Protein AF-A0A966RBQ9-F1 (afdb_monomer_lite)

pLDDT: mean 70.59, std 23.48, range [28.91, 95.25]

Secondary structure (DSSP, 8-state):
-------------GGGGTTS-------GGGPPPPSTTHHHHHHHHHHHHHHHHHH-S-TT---SSB-HHHHHHHHHHH-TTPPPHHHHHHHHGGGEEEETT-----SSS---EEEE-----------------------------------------------

Foldseek 3Di:
DDDDDDDDDADEDPVVCVPDPDDDDDDLVDDDDDPDCVPVSVVVVLVVVLVVVQQAQCPRPRDAKDFLVVSQVVNCVSPVPGDDPVVSCVRYVVQWDFDPDDPDPDDDDPTTIIGGPPPVDPPDDDDDDDDDDDDDDDDDDDDDDDDDDDDDDDDDDDDDDDD

Structure (mmCIF, N/CA/C/O backbone):
data_AF-A0A966RBQ9-F1
#
_entry.id   AF-A0A966RBQ9-F1
#
loop_
_atom_site.group_PDB
_atom_site.id
_atom_site.type_symbol
_atom_site.label_atom_id
_atom_site.label_alt_id
_atom_site.label_comp_id
_atom_site.label_asym_id
_atom_site.label_entity_id
_atom_site.label_seq_id
_atom_site.pdbx_PDB_ins_code
_atom_site.Cartn_x
_atom_site.Cartn_y
_atom_site.Cartn_z
_atom_site.occupancy
_atom_site.B_iso_or_equiv
_atom_site.auth_seq_id
_atom_site.auth_comp_id
_atom_site.auth_asym_id
_atom_site.auth_atom_id
_atom_site.pdbx_PDB_model_num
ATOM 1 N N . GLY A 1 1 ? 17.329 -19.920 -22.955 1.00 85.31 1 GLY A N 1
ATOM 2 C CA . GLY A 1 1 ? 17.559 -20.818 -21.804 1.00 85.31 1 GLY A CA 1
ATOM 3 C C . GLY A 1 1 ? 16.381 -20.726 -20.856 1.00 85.31 1 GLY A C 1
ATOM 4 O O . GLY A 1 1 ? 15.561 -19.837 -21.042 1.00 85.31 1 GLY A O 1
ATOM 5 N N . TRP A 1 2 ? 16.278 -21.624 -19.879 1.00 88.62 2 TRP A N 1
ATOM 6 C CA . TRP A 1 2 ? 15.248 -21.553 -18.836 1.00 88.62 2 TRP A CA 1
ATOM 7 C C . TRP A 1 2 ? 15.751 -20.672 -17.693 1.00 88.62 2 TRP A C 1
ATOM 9 O O . TRP A 1 2 ? 16.858 -20.891 -17.204 1.00 88.62 2 TRP A O 1
ATOM 19 N N . VAL A 1 3 ? 14.960 -19.675 -17.298 1.00 91.94 3 VAL A N 1
ATOM 20 C CA . VAL A 1 3 ? 15.278 -18.763 -16.192 1.00 91.94 3 VAL A CA 1
ATOM 21 C C . VAL A 1 3 ? 14.161 -18.856 -15.164 1.00 91.94 3 VAL A C 1
ATOM 23 O O . VAL A 1 3 ? 12.986 -18.845 -15.522 1.00 91.94 3 VAL A O 1
ATOM 26 N N . LEU A 1 4 ? 14.540 -18.958 -13.893 1.00 91.31 4 LEU A N 1
ATOM 27 C CA . LEU A 1 4 ? 13.630 -18.867 -12.760 1.00 91.31 4 LEU A CA 1
ATOM 28 C C . LEU A 1 4 ? 13.931 -17.569 -12.011 1.00 91.31 4 LEU A C 1
ATOM 30 O O . LEU A 1 4 ? 15.072 -17.341 -11.612 1.00 91.31 4 LEU A O 1
ATOM 34 N N . SER A 1 5 ? 12.902 -16.756 -11.797 1.00 89.94 5 SER A N 1
ATOM 35 C CA . SER A 1 5 ? 13.003 -15.486 -11.077 1.00 89.94 5 SER A CA 1
ATOM 36 C C . SER A 1 5 ? 12.212 -15.554 -9.773 1.00 89.94 5 SER A C 1
ATOM 38 O O . SER A 1 5 ? 11.084 -16.045 -9.755 1.00 89.94 5 SER A O 1
ATOM 40 N N . VAL A 1 6 ? 12.791 -15.032 -8.689 1.00 93.00 6 VAL A N 1
ATOM 41 C CA . VAL A 1 6 ? 12.129 -14.891 -7.383 1.00 93.00 6 VAL A CA 1
ATOM 42 C C . VAL A 1 6 ? 11.919 -13.407 -7.114 1.00 93.00 6 VAL A C 1
ATOM 44 O O . VAL A 1 6 ? 12.879 -12.642 -7.063 1.00 93.00 6 VAL A O 1
ATOM 47 N N . ALA A 1 7 ? 10.661 -12.999 -6.967 1.00 93.06 7 ALA A N 1
ATOM 48 C CA . ALA A 1 7 ? 10.300 -11.611 -6.710 1.00 93.06 7 ALA A CA 1
ATOM 49 C C . ALA A 1 7 ? 10.146 -11.356 -5.207 1.00 93.06 7 ALA A C 1
ATOM 51 O O . ALA A 1 7 ? 9.474 -12.112 -4.503 1.00 93.06 7 ALA A O 1
ATOM 52 N N . HIS A 1 8 ? 10.720 -10.250 -4.740 1.00 93.81 8 HIS A N 1
ATOM 53 C CA . HIS A 1 8 ? 10.516 -9.714 -3.398 1.00 93.81 8 HIS A CA 1
ATOM 54 C C . HIS A 1 8 ? 9.937 -8.305 -3.508 1.00 93.81 8 HIS A C 1
ATOM 56 O O . HIS A 1 8 ? 10.253 -7.575 -4.446 1.00 93.81 8 HIS A O 1
ATOM 62 N N . PHE A 1 9 ? 9.107 -7.919 -2.544 1.00 94.56 9 PHE A N 1
ATOM 63 C CA . PHE A 1 9 ? 8.590 -6.560 -2.430 1.00 94.56 9 PHE A CA 1
ATOM 64 C C . PHE A 1 9 ? 8.777 -6.058 -1.001 1.00 94.56 9 PHE A C 1
ATOM 66 O O . PHE A 1 9 ? 8.858 -6.854 -0.063 1.00 94.56 9 PHE A O 1
ATOM 73 N N . ALA A 1 10 ? 8.852 -4.739 -0.855 1.00 91.94 10 ALA A N 1
ATOM 74 C CA . ALA A 1 10 ? 8.919 -4.068 0.430 1.00 91.94 10 ALA A CA 1
ATOM 75 C C . ALA A 1 10 ? 8.054 -2.812 0.388 1.00 91.94 10 ALA A C 1
ATOM 77 O O . ALA A 1 10 ? 8.032 -2.108 -0.623 1.00 91.94 10 ALA A O 1
ATOM 78 N N . LEU A 1 11 ? 7.361 -2.540 1.489 1.00 91.81 11 LEU A N 1
ATOM 79 C CA . LEU A 1 11 ? 6.719 -1.256 1.716 1.00 91.81 11 LEU A CA 1
ATOM 80 C C . LEU A 1 11 ? 7.685 -0.384 2.518 1.00 91.81 11 LEU A C 1
ATOM 82 O O . LEU A 1 11 ? 8.252 -0.845 3.509 1.00 91.81 11 LEU A O 1
ATOM 86 N N . VAL A 1 12 ? 7.909 0.848 2.070 1.00 89.81 12 VAL A N 1
ATOM 87 C CA . VAL A 1 12 ? 8.855 1.780 2.694 1.00 89.81 12 VAL A CA 1
ATOM 88 C C . VAL A 1 12 ? 8.234 3.163 2.807 1.00 89.81 12 VAL A C 1
ATOM 90 O O . VAL A 1 12 ? 7.375 3.533 2.007 1.00 89.81 12 VAL A O 1
ATOM 93 N N . ASN A 1 13 ? 8.680 3.927 3.802 1.00 86.88 13 ASN A N 1
ATOM 94 C CA . ASN A 1 13 ? 8.375 5.349 3.885 1.00 86.88 13 ASN A CA 1
ATOM 95 C C . ASN A 1 13 ? 9.167 6.108 2.806 1.00 86.88 13 ASN A C 1
ATOM 97 O O . ASN A 1 13 ? 10.317 5.761 2.532 1.00 86.88 13 ASN A O 1
ATOM 101 N N . GLU A 1 14 ? 8.573 7.144 2.217 1.00 84.38 14 GLU A N 1
ATOM 102 C CA . GLU A 1 14 ? 9.231 7.964 1.193 1.00 84.38 14 GLU A CA 1
ATOM 103 C C . GLU A 1 14 ? 10.556 8.566 1.677 1.00 84.38 14 GLU A C 1
ATOM 105 O O . GLU A 1 14 ? 11.533 8.542 0.936 1.00 84.38 14 GLU A O 1
ATOM 110 N N . HIS A 1 15 ? 10.650 8.966 2.949 1.00 85.00 15 HIS A N 1
ATOM 111 C CA . HIS A 1 15 ? 11.878 9.507 3.538 1.00 85.00 15 HIS A CA 1
ATOM 112 C C . HIS A 1 15 ? 13.033 8.498 3.566 1.00 85.00 15 HIS A C 1
ATOM 114 O O . HIS A 1 15 ? 14.202 8.875 3.554 1.00 85.00 15 HIS A O 1
ATOM 120 N N . ALA A 1 16 ? 12.738 7.193 3.571 1.00 83.75 16 ALA A N 1
ATOM 121 C CA . ALA A 1 16 ? 13.781 6.173 3.475 1.00 83.75 16 ALA A CA 1
ATOM 122 C C . ALA A 1 16 ? 14.432 6.135 2.078 1.00 83.75 16 ALA A C 1
ATOM 124 O O . ALA A 1 16 ? 15.521 5.579 1.924 1.00 83.75 16 ALA A O 1
ATOM 125 N N . LEU A 1 17 ? 13.784 6.717 1.062 1.00 86.75 17 LEU A N 1
ATOM 126 C CA . LEU A 1 17 ? 14.317 6.809 -0.295 1.00 86.75 17 LEU A CA 1
ATOM 127 C C . LEU A 1 17 ? 15.310 7.965 -0.461 1.00 86.75 17 LEU A C 1
ATOM 129 O O . LEU A 1 17 ? 16.147 7.882 -1.356 1.00 86.75 17 LEU A O 1
ATOM 133 N N . ASP A 1 18 ? 15.289 8.975 0.416 1.00 87.25 18 ASP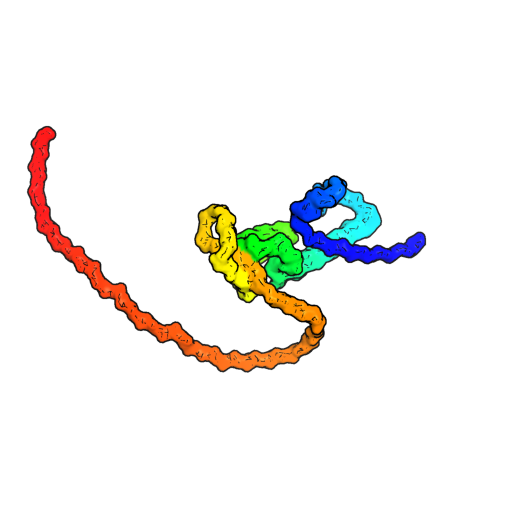 A N 1
ATOM 134 C CA . ASP A 1 18 ? 16.177 10.148 0.343 1.00 87.25 18 ASP A CA 1
ATOM 135 C C . ASP A 1 18 ? 17.666 9.770 0.443 1.00 87.25 18 ASP A C 1
ATOM 137 O O . ASP A 1 18 ? 18.537 10.439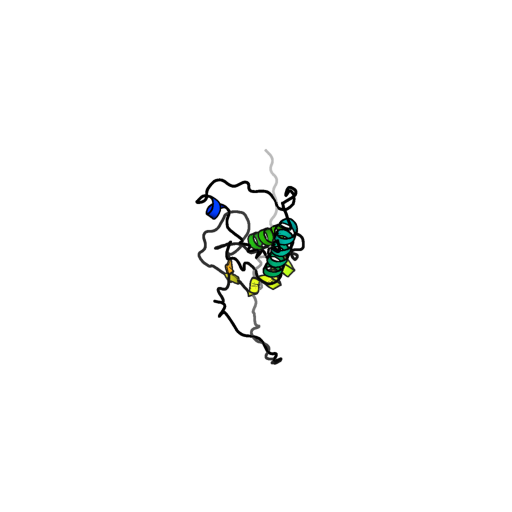 -0.111 1.00 87.25 18 ASP A O 1
ATOM 141 N N . ALA A 1 19 ? 17.970 8.665 1.130 1.00 86.50 19 ALA A N 1
ATOM 142 C CA . ALA A 1 19 ? 19.327 8.140 1.285 1.00 86.50 19 ALA A CA 1
ATOM 143 C C . ALA A 1 19 ? 19.825 7.334 0.068 1.00 86.50 19 ALA A C 1
ATOM 145 O O . ALA A 1 19 ? 20.969 6.871 0.055 1.00 86.50 19 ALA A O 1
ATOM 146 N N . LEU A 1 20 ? 18.974 7.105 -0.934 1.00 84.69 20 LEU A N 1
ATOM 147 C CA . LEU A 1 20 ? 19.270 6.269 -2.092 1.00 84.69 20 LEU A CA 1
ATOM 148 C C . LEU A 1 20 ? 19.522 7.129 -3.340 1.00 84.69 20 LEU A C 1
ATOM 150 O O . LEU A 1 20 ? 19.055 8.262 -3.425 1.00 84.69 20 LEU A O 1
ATOM 154 N N . PRO A 1 21 ? 20.239 6.598 -4.351 1.00 87.94 21 PRO A N 1
ATOM 155 C CA . PRO A 1 21 ? 20.390 7.290 -5.626 1.00 87.94 21 PRO A CA 1
ATOM 156 C C . PRO A 1 21 ? 19.024 7.624 -6.243 1.00 87.94 21 PRO A C 1
ATOM 158 O O . PRO A 1 21 ? 18.086 6.847 -6.028 1.00 87.94 21 PRO A O 1
ATOM 161 N N . PRO A 1 22 ? 18.918 8.704 -7.044 1.00 86.12 22 PRO A N 1
ATOM 162 C CA . PRO A 1 22 ? 17.674 9.107 -7.693 1.00 86.12 22 PRO A CA 1
ATOM 163 C C . PRO A 1 22 ? 16.997 7.954 -8.438 1.00 86.12 22 PRO A C 1
ATOM 165 O O . PRO A 1 22 ? 17.660 7.166 -9.118 1.00 86.12 22 PRO A O 1
ATOM 168 N N . ARG A 1 23 ? 15.669 7.862 -8.317 1.00 84.06 23 ARG A N 1
ATOM 169 C CA . ARG A 1 23 ? 14.852 6.794 -8.909 1.00 84.06 23 ARG A CA 1
ATOM 170 C C . ARG A 1 23 ? 13.642 7.383 -9.612 1.00 84.06 23 ARG A C 1
ATOM 172 O O . ARG A 1 23 ? 13.099 8.390 -9.172 1.00 84.06 23 ARG A O 1
ATOM 179 N N . ASP A 1 24 ? 13.208 6.713 -10.670 1.00 87.12 24 ASP A N 1
ATOM 180 C CA . ASP A 1 24 ? 11.920 6.987 -11.296 1.00 87.12 24 ASP A CA 1
ATOM 181 C C . ASP A 1 24 ? 10.821 6.314 -10.458 1.00 87.12 24 ASP A C 1
ATOM 183 O O . ASP A 1 24 ? 10.704 5.086 -10.444 1.00 87.12 24 ASP A O 1
ATOM 187 N N . ILE A 1 25 ? 10.081 7.113 -9.687 1.00 89.06 25 ILE A N 1
ATOM 188 C CA . ILE A 1 25 ? 8.939 6.654 -8.890 1.00 89.06 25 ILE A CA 1
ATOM 189 C C . ILE A 1 25 ? 7.683 6.914 -9.709 1.00 89.06 25 ILE A C 1
ATOM 191 O O . ILE A 1 25 ? 7.372 8.060 -10.031 1.00 89.06 25 ILE A O 1
ATOM 195 N N . ARG A 1 26 ? 6.945 5.846 -10.012 1.00 91.31 26 ARG A N 1
ATOM 196 C CA . ARG A 1 26 ? 5.700 5.926 -10.776 1.00 91.31 26 ARG A CA 1
ATOM 197 C C . ARG A 1 26 ? 4.528 5.350 -9.995 1.00 91.31 26 ARG A C 1
ATOM 199 O O . ARG A 1 26 ? 4.718 4.365 -9.276 1.00 91.31 26 ARG A O 1
ATOM 206 N N . PRO A 1 27 ? 3.326 5.931 -10.141 1.00 91.00 27 PRO A N 1
ATOM 207 C CA . PRO A 1 27 ? 2.119 5.311 -9.627 1.00 91.00 27 PRO A CA 1
ATOM 208 C C . PRO A 1 27 ? 1.904 3.965 -10.324 1.00 91.00 27 PRO A C 1
ATOM 210 O O . PRO A 1 27 ? 2.204 3.793 -11.507 1.00 91.00 27 PRO A O 1
ATOM 213 N N . VAL A 1 28 ? 1.400 2.997 -9.566 1.00 90.69 28 VAL A N 1
ATOM 214 C CA . VAL A 1 28 ? 1.244 1.614 -10.032 1.00 90.69 28 VAL A CA 1
ATOM 215 C C . VAL A 1 28 ? 0.185 1.515 -11.136 1.00 90.69 28 VAL A C 1
ATOM 217 O O . VAL A 1 28 ? 0.247 0.633 -11.989 1.00 90.69 28 VAL A O 1
ATOM 220 N N . GLU A 1 29 ? -0.757 2.452 -11.145 1.00 89.19 29 GLU A N 1
ATOM 221 C CA . GLU A 1 29 ? -1.842 2.572 -12.113 1.00 89.19 29 GLU A CA 1
ATOM 222 C C . GLU A 1 29 ? -1.371 3.082 -13.487 1.00 89.19 29 GLU A C 1
ATOM 224 O O . GLU A 1 29 ? -2.098 2.920 -14.464 1.00 89.19 29 GLU A O 1
ATOM 229 N N . ASP A 1 30 ? -0.169 3.669 -13.571 1.00 92.19 30 ASP A N 1
ATOM 230 C CA . ASP A 1 30 ? 0.406 4.263 -14.792 1.00 92.19 30 ASP A CA 1
ATOM 231 C C . ASP A 1 30 ? 1.812 3.710 -15.087 1.00 92.19 30 ASP A C 1
ATOM 233 O O . ASP A 1 30 ? 2.768 4.423 -15.415 1.00 92.19 30 ASP A O 1
ATOM 237 N N . LEU A 1 31 ? 1.977 2.398 -14.910 1.00 91.50 31 LEU A N 1
ATOM 238 C CA . LEU A 1 31 ? 3.226 1.733 -15.257 1.00 91.50 31 LEU A CA 1
ATOM 239 C C . LEU A 1 31 ? 3.328 1.533 -16.777 1.00 91.50 31 LEU A C 1
ATOM 241 O O . LEU A 1 31 ? 2.379 1.059 -17.409 1.00 91.50 31 LEU A O 1
ATOM 245 N N . PRO A 1 32 ? 4.495 1.822 -17.384 1.00 91.12 32 PRO A N 1
ATOM 246 C CA . PRO A 1 32 ? 4.735 1.459 -18.772 1.00 91.12 32 PRO A CA 1
ATOM 247 C C . PRO A 1 32 ? 4.747 -0.066 -18.926 1.00 91.12 32 PRO A C 1
ATOM 249 O O . PRO A 1 32 ? 4.847 -0.817 -17.953 1.00 91.12 32 PRO A O 1
ATOM 252 N N . ARG A 1 33 ? 4.716 -0.544 -20.174 1.00 91.12 33 ARG A N 1
ATOM 253 C CA . ARG A 1 33 ? 4.935 -1.966 -20.450 1.00 91.12 33 ARG A CA 1
ATOM 254 C C . ARG A 1 33 ? 6.315 -2.371 -19.930 1.00 91.12 33 ARG A C 1
ATOM 256 O O . ARG A 1 33 ? 7.326 -1.873 -20.418 1.00 91.12 33 ARG A O 1
ATOM 263 N N . LEU A 1 34 ? 6.327 -3.266 -18.948 1.00 91.06 34 LEU A N 1
ATOM 264 C CA . LEU A 1 34 ? 7.550 -3.791 -18.360 1.00 91.06 34 LEU A CA 1
ATOM 265 C C . LEU A 1 34 ? 8.035 -5.006 -19.147 1.00 91.06 34 LEU A C 1
ATOM 267 O O . LEU A 1 34 ? 7.244 -5.731 -19.755 1.00 91.06 34 LEU A O 1
ATOM 271 N N . ASP A 1 35 ? 9.344 -5.223 -19.119 1.00 91.06 35 ASP A N 1
ATOM 272 C CA . ASP A 1 35 ? 9.950 -6.388 -19.746 1.00 91.06 35 ASP A CA 1
ATOM 273 C C . ASP A 1 35 ? 9.578 -7.683 -19.016 1.00 91.06 35 ASP A C 1
ATOM 275 O O . ASP A 1 35 ? 9.364 -7.705 -17.799 1.00 91.06 35 ASP A O 1
ATOM 279 N N . TYR A 1 36 ? 9.568 -8.781 -19.774 1.00 91.12 36 TYR A N 1
ATOM 280 C CA . TYR A 1 36 ? 9.279 -10.124 -19.269 1.00 91.12 36 TYR A CA 1
ATOM 281 C C . TYR A 1 36 ? 7.951 -10.178 -18.491 1.00 91.12 36 TYR A C 1
ATOM 283 O O . TYR A 1 36 ? 6.960 -9.566 -18.884 1.00 91.12 36 TYR A O 1
ATOM 291 N N . ASP A 1 37 ? 7.942 -10.913 -17.380 1.00 90.81 37 ASP A N 1
ATOM 292 C CA . ASP A 1 37 ? 6.776 -11.117 -16.525 1.00 90.81 37 ASP A CA 1
ATOM 293 C C . ASP A 1 37 ? 6.753 -10.153 -15.326 1.00 90.81 37 ASP A C 1
ATOM 295 O O . ASP A 1 37 ? 6.128 -10.441 -14.303 1.00 90.81 37 ASP A O 1
ATOM 299 N N . HIS A 1 38 ? 7.429 -9.000 -15.412 1.00 93.81 38 HIS A N 1
ATOM 300 C CA . HIS A 1 38 ? 7.480 -8.044 -14.300 1.00 93.81 38 HIS A CA 1
ATOM 301 C C . HIS A 1 38 ? 6.091 -7.513 -13.919 1.00 93.81 38 HIS A C 1
ATOM 303 O O . HIS A 1 38 ? 5.799 -7.396 -12.730 1.00 93.81 38 HIS A O 1
ATOM 309 N N . SER A 1 39 ? 5.195 -7.279 -14.884 1.00 93.50 39 SER A N 1
ATOM 310 C CA . SER A 1 39 ? 3.808 -6.886 -14.588 1.00 93.50 39 SER A CA 1
ATOM 311 C C . SER A 1 39 ? 3.098 -7.930 -13.716 1.00 93.50 39 SER A C 1
ATOM 313 O O . SER A 1 39 ? 2.493 -7.588 -12.703 1.00 93.50 39 SER A O 1
ATOM 315 N N . ALA A 1 40 ? 3.273 -9.220 -14.022 1.00 93.06 40 ALA A N 1
ATOM 316 C CA . ALA A 1 40 ? 2.687 -10.312 -13.246 1.00 93.06 40 ALA A CA 1
ATOM 317 C C . ALA A 1 40 ? 3.326 -10.476 -11.852 1.00 93.06 40 ALA A C 1
ATOM 319 O O . ALA A 1 40 ? 2.695 -11.018 -10.937 1.00 93.06 40 ALA A O 1
ATOM 320 N N . MET A 1 41 ? 4.578 -10.041 -11.671 1.00 94.62 41 MET A N 1
ATOM 321 C CA . MET A 1 41 ? 5.221 -9.977 -10.354 1.00 94.62 41 MET A CA 1
ATOM 322 C C . MET A 1 41 ? 4.631 -8.844 -9.509 1.00 94.62 41 MET A C 1
ATOM 324 O O . MET A 1 41 ? 4.333 -9.061 -8.334 1.00 94.62 41 MET A O 1
ATOM 328 N N . ILE A 1 42 ? 4.405 -7.670 -10.107 1.00 94.62 42 ILE A N 1
ATOM 329 C CA . ILE A 1 42 ? 3.808 -6.512 -9.427 1.00 94.62 42 ILE A CA 1
ATOM 330 C C . ILE A 1 42 ? 2.370 -6.816 -9.006 1.00 94.62 42 ILE A C 1
ATOM 332 O O . ILE A 1 42 ? 2.023 -6.613 -7.846 1.00 94.62 42 ILE A O 1
ATOM 336 N N . GLU A 1 43 ? 1.551 -7.384 -9.893 1.00 93.69 43 GLU A N 1
ATOM 337 C CA . GLU A 1 43 ? 0.175 -7.779 -9.562 1.00 93.69 43 GLU A CA 1
ATOM 338 C C . GLU A 1 43 ? 0.123 -8.734 -8.362 1.00 93.69 43 GLU A C 1
ATOM 340 O O . GLU A 1 43 ? -0.671 -8.550 -7.436 1.00 93.69 43 GLU A O 1
ATOM 345 N N . ARG A 1 44 ? 1.018 -9.731 -8.323 1.00 95.25 44 ARG A N 1
ATOM 346 C CA . ARG A 1 44 ? 1.130 -10.653 -7.183 1.00 95.25 44 ARG A CA 1
ATOM 347 C C . ARG A 1 44 ? 1.571 -9.951 -5.902 1.00 95.25 44 ARG A C 1
ATOM 349 O O . ARG A 1 44 ? 1.040 -10.271 -4.839 1.00 95.25 44 ARG A O 1
ATOM 356 N N . ALA A 1 45 ? 2.513 -9.012 -5.990 1.00 94.94 45 ALA A N 1
ATOM 357 C CA . ALA A 1 45 ? 2.960 -8.227 -4.844 1.00 94.94 45 ALA A CA 1
ATOM 358 C C . ALA A 1 45 ? 1.818 -7.372 -4.271 1.00 94.94 45 ALA A C 1
ATOM 360 O O . ALA A 1 45 ? 1.588 -7.398 -3.064 1.00 94.94 45 ALA A O 1
ATOM 361 N N . LEU A 1 46 ? 1.039 -6.700 -5.124 1.00 94.00 46 LEU A N 1
ATOM 362 C CA . LEU A 1 46 ? -0.132 -5.920 -4.711 1.00 94.00 46 LEU A CA 1
ATOM 363 C C . LEU A 1 46 ? -1.206 -6.782 -4.052 1.00 94.00 46 LEU A C 1
ATOM 365 O O . LEU A 1 46 ? -1.752 -6.404 -3.019 1.00 94.00 46 LEU A O 1
ATOM 369 N N . LEU A 1 47 ? -1.504 -7.953 -4.618 1.00 94.12 47 LEU A N 1
ATOM 370 C CA . LEU A 1 47 ? -2.462 -8.888 -4.025 1.00 94.12 47 LEU A CA 1
ATOM 371 C C . LEU A 1 47 ? -2.001 -9.368 -2.644 1.00 94.12 47 LEU A C 1
ATOM 373 O O . LEU A 1 47 ? -2.804 -9.430 -1.711 1.00 94.12 47 LEU A O 1
ATOM 377 N N . ALA A 1 48 ? -0.712 -9.686 -2.499 1.00 93.38 48 ALA A N 1
ATOM 378 C CA . ALA A 1 48 ? -0.135 -10.076 -1.219 1.00 93.38 48 ALA A CA 1
ATOM 379 C C . ALA A 1 48 ? -0.192 -8.928 -0.201 1.00 93.38 48 ALA A C 1
ATOM 381 O O . ALA A 1 48 ? -0.586 -9.155 0.942 1.00 93.38 48 ALA A O 1
ATOM 382 N N . LEU A 1 49 ? 0.141 -7.707 -0.627 1.00 93.50 49 LEU A N 1
ATOM 383 C CA . LEU A 1 49 ? 0.078 -6.505 0.198 1.00 93.50 49 LEU A CA 1
ATOM 384 C C . LEU A 1 49 ? -1.351 -6.245 0.687 1.00 93.50 49 LEU A C 1
ATOM 386 O O . LEU A 1 49 ? -1.581 -6.166 1.890 1.00 93.50 49 LEU A O 1
ATOM 390 N N . ARG A 1 50 ? -2.330 -6.199 -0.224 1.00 93.06 50 ARG A N 1
ATOM 391 C CA . ARG A 1 50 ? -3.745 -5.995 0.126 1.00 93.06 50 ARG A CA 1
ATOM 392 C C . ARG A 1 50 ? -4.224 -7.043 1.120 1.00 93.06 50 ARG A C 1
ATOM 394 O O . ARG A 1 50 ? -4.796 -6.696 2.145 1.00 93.06 50 ARG A O 1
ATOM 401 N N . LYS A 1 51 ? -3.896 -8.317 0.888 1.00 92.06 51 LYS A N 1
ATOM 402 C CA . LYS A 1 51 ? -4.244 -9.407 1.807 1.00 92.06 51 LYS A CA 1
ATOM 403 C C . LYS A 1 51 ? -3.683 -9.203 3.218 1.00 92.06 51 LYS A C 1
ATOM 405 O O . LYS A 1 51 ? -4.366 -9.531 4.180 1.00 92.06 51 LYS A O 1
ATOM 410 N N . GLN A 1 52 ? -2.463 -8.684 3.353 1.00 91.12 52 GLN A N 1
ATOM 411 C CA . GLN A 1 52 ? -1.869 -8.405 4.665 1.00 91.12 52 GLN A CA 1
ATOM 412 C C . GLN A 1 52 ? -2.612 -7.281 5.403 1.00 91.12 52 GLN A C 1
ATOM 414 O O . GLN A 1 52 ? -2.826 -7.382 6.610 1.00 91.12 52 GLN A O 1
ATOM 419 N N . TYR A 1 53 ? -3.034 -6.243 4.677 1.00 90.12 53 TYR A N 1
ATOM 420 C CA . TYR A 1 53 ? -3.725 -5.082 5.242 1.00 90.12 53 TYR A CA 1
ATOM 421 C C . TYR A 1 53 ? -5.224 -5.308 5.510 1.00 90.12 53 TYR A C 1
ATOM 423 O O . TYR A 1 53 ? -5.824 -4.535 6.246 1.00 90.12 53 TYR A O 1
ATOM 431 N N . LEU A 1 54 ? -5.839 -6.384 5.005 1.00 87.81 54 LEU A N 1
ATOM 432 C CA . LEU A 1 54 ? -7.246 -6.692 5.310 1.00 87.81 54 LEU A CA 1
ATOM 433 C C . LEU A 1 54 ? -7.496 -6.950 6.805 1.00 87.81 54 LEU A C 1
ATOM 435 O O . LEU A 1 54 ? -8.474 -6.449 7.360 1.00 87.81 54 LEU A O 1
ATOM 439 N N . ASP A 1 55 ? -6.610 -7.717 7.443 1.00 85.38 55 ASP A N 1
ATOM 440 C CA . ASP A 1 55 ? -6.811 -8.208 8.813 1.00 85.38 55 ASP A CA 1
ATOM 441 C C . ASP A 1 55 ? -5.899 -7.523 9.844 1.00 85.38 55 ASP A C 1
ATOM 443 O O . ASP A 1 55 ? -6.163 -7.587 11.046 1.00 85.38 55 ASP A O 1
ATOM 447 N N . THR A 1 56 ? -4.819 -6.878 9.387 1.00 87.00 56 THR A N 1
ATOM 448 C CA . THR A 1 56 ? -3.786 -6.283 10.249 1.00 87.00 56 THR A CA 1
ATOM 449 C C . THR A 1 56 ? -3.691 -4.775 10.009 1.00 87.00 56 THR A C 1
ATOM 451 O O . THR A 1 56 ? -3.621 -4.358 8.853 1.00 87.00 56 THR A O 1
ATOM 454 N N . PRO A 1 57 ? -3.628 -3.936 11.062 1.00 86.62 57 PRO A N 1
ATOM 455 C CA . PRO A 1 57 ? -3.616 -2.486 10.895 1.00 86.62 57 PRO A CA 1
ATOM 456 C C . PRO A 1 57 ? -2.362 -1.976 10.171 1.00 86.62 57 PRO A C 1
ATOM 458 O O . PRO A 1 57 ? -2.478 -1.147 9.279 1.00 86.62 57 PRO A O 1
ATOM 461 N N . ASP A 1 58 ? -1.171 -2.464 10.515 1.00 87.88 58 ASP A N 1
ATOM 462 C CA . ASP A 1 58 ? 0.083 -2.053 9.866 1.00 87.88 58 ASP A CA 1
ATOM 463 C C . ASP A 1 58 ? 1.197 -3.114 9.997 1.00 87.88 58 ASP A C 1
ATOM 465 O O . ASP A 1 58 ? 2.069 -3.015 10.864 1.00 87.88 58 ASP A O 1
ATOM 469 N N . PRO A 1 59 ? 1.182 -4.167 9.165 1.00 87.56 59 PRO A N 1
ATOM 470 C CA . PRO A 1 59 ? 2.167 -5.245 9.236 1.00 87.56 59 PRO A CA 1
ATOM 471 C C . PRO A 1 59 ? 3.610 -4.791 8.964 1.00 87.56 59 PRO A C 1
ATOM 473 O O . PRO A 1 59 ? 4.542 -5.448 9.424 1.00 87.56 59 PRO A O 1
ATOM 476 N N . TRP A 1 60 ? 3.802 -3.678 8.248 1.00 87.94 60 TRP A N 1
ATOM 477 C CA . TRP A 1 60 ? 5.123 -3.169 7.862 1.00 87.94 60 TRP A CA 1
ATOM 478 C C . TRP A 1 60 ? 5.658 -2.077 8.790 1.00 87.94 60 TRP A C 1
ATOM 480 O O . TRP A 1 60 ? 6.799 -1.658 8.612 1.00 87.9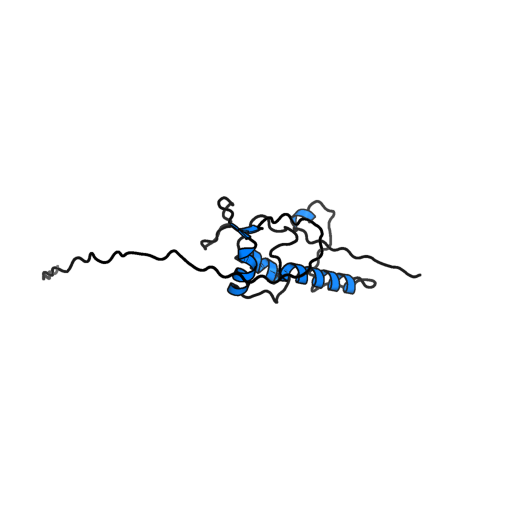4 60 TRP A O 1
ATOM 490 N N . ARG A 1 61 ? 4.878 -1.653 9.796 1.00 87.31 61 ARG A N 1
ATOM 491 C CA . ARG A 1 61 ? 5.258 -0.605 10.761 1.00 87.31 61 ARG A CA 1
ATOM 492 C C . ARG A 1 61 ? 5.732 0.683 10.076 1.00 87.31 61 ARG A C 1
ATOM 494 O O . ARG A 1 61 ? 6.729 1.275 10.476 1.00 87.31 61 ARG A O 1
ATOM 501 N N . ILE A 1 62 ? 5.024 1.093 9.026 1.00 87.81 62 ILE A N 1
ATOM 502 C CA . ILE A 1 62 ? 5.301 2.336 8.295 1.00 87.81 62 ILE A CA 1
ATOM 503 C C . ILE A 1 62 ? 4.890 3.553 9.124 1.00 87.81 62 ILE A C 1
ATOM 505 O O . ILE A 1 62 ? 5.498 4.616 8.999 1.00 87.81 62 ILE A O 1
ATOM 509 N N . LEU A 1 63 ? 3.859 3.402 9.961 1.00 85.75 63 LEU A N 1
ATOM 510 C CA . LEU A 1 63 ? 3.332 4.467 10.803 1.00 85.75 63 LEU A CA 1
ATOM 511 C C . LEU A 1 63 ? 3.709 4.211 12.270 1.00 85.75 63 LEU A C 1
ATOM 513 O O . LEU A 1 63 ? 3.281 3.225 12.870 1.00 85.75 63 LEU A O 1
ATOM 517 N N . GLU A 1 64 ? 4.483 5.116 12.873 1.00 79.38 64 GLU A N 1
ATOM 518 C CA . GLU A 1 64 ? 4.877 5.002 14.288 1.00 79.38 64 GLU A CA 1
ATOM 519 C C . GLU A 1 64 ? 3.766 5.468 15.243 1.00 79.38 64 GLU A C 1
ATOM 521 O O . GLU A 1 64 ? 3.370 4.752 16.169 1.00 79.38 64 GLU A O 1
ATOM 526 N N . HIS A 1 65 ? 3.233 6.666 14.997 1.00 81.31 65 HIS A N 1
ATOM 527 C CA . HIS A 1 65 ? 2.142 7.272 15.755 1.00 81.31 65 HIS A CA 1
ATOM 528 C C . HIS A 1 65 ? 1.096 7.791 14.784 1.00 81.31 65 HIS A C 1
ATOM 530 O O . HIS A 1 65 ? 1.414 8.573 13.891 1.00 81.31 65 HIS A O 1
ATOM 536 N N . PHE A 1 66 ? -0.145 7.347 14.953 1.00 82.69 66 PHE A N 1
ATOM 537 C CA . PHE A 1 66 ? -1.219 7.702 14.040 1.00 82.69 66 PHE A CA 1
ATOM 538 C C . PHE A 1 66 ? -2.566 7.715 14.749 1.00 82.69 66 PHE A C 1
ATOM 540 O O . PHE A 1 66 ? -2.806 7.043 15.753 1.00 82.69 66 PHE A O 1
ATOM 547 N N . THR A 1 67 ? -3.497 8.463 14.190 1.00 85.00 67 THR A N 1
ATOM 548 C CA . THR A 1 67 ? -4.906 8.393 14.555 1.00 85.00 67 THR A CA 1
ATOM 549 C C . THR A 1 67 ? -5.595 7.261 13.788 1.00 85.00 67 THR A C 1
ATOM 551 O O . THR A 1 67 ? -5.204 6.893 12.679 1.00 85.00 67 THR A O 1
ATOM 554 N N . LEU A 1 68 ? -6.695 6.728 14.331 1.00 86.38 68 LEU A N 1
ATOM 555 C CA . LEU A 1 68 ? -7.536 5.754 13.614 1.00 86.38 68 LEU A CA 1
ATOM 556 C C . LEU A 1 68 ? -8.024 6.269 12.245 1.00 86.38 68 LEU A C 1
ATOM 558 O O . LEU A 1 68 ? -8.279 5.474 11.343 1.00 86.38 68 LEU A O 1
ATOM 562 N N . GLY A 1 69 ? -8.179 7.590 12.097 1.00 86.12 69 GLY A N 1
ATOM 563 C CA . GLY A 1 69 ? -8.553 8.222 10.832 1.00 86.12 69 GLY A CA 1
ATOM 564 C C . GLY A 1 69 ? -7.430 8.171 9.799 1.00 86.12 69 GLY A C 1
ATOM 565 O O . GLY A 1 69 ? -7.680 7.774 8.664 1.00 86.12 69 GLY A O 1
ATOM 566 N N . GLU A 1 70 ? -6.204 8.509 10.202 1.00 87.25 70 GLU A N 1
ATOM 567 C CA . GLU A 1 70 ? -5.011 8.417 9.348 1.00 87.25 70 GLU A CA 1
ATOM 568 C C . GLU A 1 70 ? -4.737 6.972 8.928 1.00 87.25 70 GLU A C 1
ATOM 570 O O . GLU A 1 70 ? -4.482 6.718 7.753 1.00 87.25 70 GLU A O 1
ATOM 575 N N . LEU A 1 71 ? -4.892 6.013 9.848 1.00 90.44 71 LEU A N 1
ATOM 576 C CA . LEU A 1 71 ? -4.762 4.595 9.518 1.00 90.44 71 LEU A CA 1
ATOM 577 C C . LEU A 1 71 ? -5.774 4.170 8.446 1.00 90.44 71 LEU A C 1
ATOM 579 O O . LEU A 1 71 ? -5.420 3.476 7.498 1.00 90.44 71 LEU A O 1
ATOM 583 N N . ARG A 1 72 ? -7.035 4.605 8.562 1.00 90.38 72 ARG A N 1
ATOM 584 C CA . ARG A 1 72 ? -8.057 4.286 7.558 1.00 90.38 72 ARG A CA 1
ATOM 585 C C . ARG A 1 72 ? -7.730 4.918 6.207 1.00 90.38 72 ARG A C 1
ATOM 587 O O . ARG A 1 72 ? -7.838 4.246 5.191 1.00 90.38 72 ARG A O 1
ATOM 594 N N . ALA A 1 73 ? -7.309 6.183 6.197 1.00 89.81 73 ALA A N 1
ATOM 595 C CA . ALA A 1 73 ? -6.908 6.871 4.972 1.00 89.81 73 ALA A CA 1
ATOM 596 C C . ALA A 1 73 ? -5.706 6.186 4.298 1.00 89.81 73 ALA A C 1
ATOM 598 O O . ALA A 1 73 ? -5.623 6.145 3.073 1.00 89.81 73 ALA A O 1
ATOM 599 N N . PHE A 1 74 ? -4.792 5.615 5.085 1.00 91.25 74 PHE A N 1
ATOM 600 C CA . PHE A 1 74 ? -3.693 4.802 4.574 1.00 91.25 74 PHE A CA 1
ATOM 601 C C . PHE A 1 74 ? -4.188 3.492 3.943 1.00 91.25 74 PHE A C 1
ATOM 603 O O . PHE A 1 74 ? -3.796 3.171 2.823 1.00 91.25 74 PHE A O 1
ATOM 610 N N . HIS A 1 75 ? -5.105 2.778 4.606 1.00 91.50 75 HIS A N 1
ATOM 611 C CA . HIS A 1 75 ? -5.727 1.566 4.051 1.00 91.50 75 HIS A CA 1
ATOM 612 C C . HIS A 1 75 ? -6.482 1.850 2.751 1.00 91.50 75 HIS A C 1
ATOM 614 O O . HIS A 1 75 ? -6.296 1.124 1.780 1.00 91.50 75 HIS A O 1
ATOM 620 N N . GLU A 1 76 ? -7.243 2.947 2.689 1.00 92.25 76 GLU A N 1
ATOM 621 C CA . GLU A 1 76 ? -7.981 3.370 1.487 1.00 92.25 76 GLU A CA 1
ATOM 622 C C . GLU A 1 76 ? -7.060 3.596 0.274 1.00 92.25 76 GLU A C 1
ATOM 624 O O . GLU A 1 76 ? -7.474 3.362 -0.861 1.00 92.25 76 GLU A O 1
ATOM 629 N N . ARG A 1 77 ? -5.804 4.017 0.493 1.00 91.12 77 ARG A N 1
ATOM 630 C CA . ARG A 1 77 ? -4.806 4.165 -0.582 1.00 91.12 77 ARG A CA 1
ATOM 631 C C . ARG A 1 77 ? -4.247 2.828 -1.071 1.00 91.12 77 ARG A C 1
ATOM 633 O O . ARG A 1 77 ? -3.878 2.728 -2.235 1.00 91.12 77 ARG A O 1
ATOM 640 N N . ILE A 1 78 ? -4.161 1.819 -0.204 1.00 89.69 78 ILE A N 1
ATOM 641 C CA . ILE A 1 78 ? -3.680 0.472 -0.564 1.00 89.69 78 ILE A CA 1
ATOM 642 C C . ILE A 1 78 ? -4.791 -0.326 -1.259 1.00 89.69 78 ILE A C 1
ATOM 644 O O . ILE A 1 78 ? -4.557 -1.024 -2.256 1.00 89.69 78 ILE A O 1
ATOM 648 N N . ASP A 1 79 ? -6.004 -0.229 -0.719 1.00 88.50 79 ASP A N 1
ATOM 649 C CA . ASP A 1 79 ? -7.191 -0.884 -1.237 1.00 88.50 79 ASP A CA 1
ATOM 650 C C . ASP A 1 79 ? -8.403 0.065 -1.198 1.00 88.50 79 ASP A C 1
ATOM 652 O O . ASP A 1 79 ? -8.911 0.377 -0.112 1.00 88.50 79 ASP A O 1
ATOM 656 N N . PRO A 1 80 ? -8.938 0.481 -2.362 1.00 85.19 80 PRO A N 1
ATOM 657 C CA . PRO A 1 80 ? -10.168 1.269 -2.407 1.00 85.19 80 PRO A CA 1
ATOM 658 C C . PRO A 1 80 ? -11.384 0.509 -1.843 1.00 85.19 80 PRO A C 1
ATOM 660 O O . PRO A 1 80 ? -12.401 1.130 -1.542 1.00 85.19 80 PRO A O 1
ATOM 663 N N . GLY A 1 81 ? -11.295 -0.816 -1.665 1.00 85.19 81 GLY A N 1
ATOM 664 C CA . GLY A 1 81 ? -12.295 -1.657 -0.999 1.00 85.19 81 GLY A CA 1
ATOM 665 C C . GLY A 1 81 ? -12.264 -1.624 0.535 1.00 85.19 81 GLY A C 1
ATOM 666 O O . GLY A 1 81 ? -12.922 -2.448 1.172 1.00 85.19 81 GLY A O 1
ATOM 667 N N . THR A 1 82 ? -11.508 -0.704 1.142 1.00 87.00 82 THR A N 1
ATOM 668 C CA . THR A 1 82 ? -11.378 -0.587 2.601 1.00 87.00 82 THR A CA 1
ATOM 669 C C . THR A 1 82 ? -12.735 -0.429 3.301 1.00 87.00 82 THR A C 1
ATOM 671 O O . THR A 1 82 ? -13.649 0.253 2.835 1.00 87.00 82 THR A O 1
ATOM 674 N N . HIS A 1 83 ? -12.865 -1.062 4.470 1.00 85.44 83 HIS A N 1
ATOM 675 C CA . HIS A 1 83 ? -14.071 -1.038 5.294 1.00 85.44 83 HIS A CA 1
ATOM 676 C C . HIS A 1 83 ? -14.561 0.382 5.639 1.00 85.44 83 HIS A C 1
ATOM 678 O O . HIS A 1 83 ? -13.777 1.295 5.903 1.00 85.44 83 HIS A O 1
ATOM 684 N N . LEU A 1 84 ? -15.885 0.543 5.777 1.00 89.00 84 LEU A N 1
ATOM 685 C CA . LEU A 1 84 ? -16.487 1.771 6.312 1.00 89.00 84 LEU A CA 1
ATOM 686 C C . LEU A 1 84 ? -15.952 2.096 7.714 1.00 89.00 84 LEU A C 1
ATOM 688 O O . LEU A 1 84 ? -15.599 1.207 8.485 1.00 89.00 84 LEU A O 1
ATOM 692 N N . ARG A 1 85 ? -16.000 3.383 8.084 1.00 86.00 85 ARG A N 1
ATOM 693 C CA . ARG A 1 85 ? -15.448 3.920 9.341 1.00 86.00 85 ARG A CA 1
ATOM 694 C C . ARG A 1 85 ? -15.766 3.095 10.595 1.00 86.00 85 ARG A C 1
ATOM 696 O O . ARG A 1 85 ? -14.864 2.865 11.393 1.00 86.00 85 ARG A O 1
ATOM 703 N N . ASP A 1 86 ? -17.026 2.707 10.804 1.00 88.44 86 ASP A N 1
ATOM 704 C CA . ASP A 1 86 ? -17.413 1.965 12.017 1.00 88.44 86 ASP A CA 1
ATOM 705 C C . ASP A 1 86 ? -16.890 0.525 11.997 1.00 88.44 86 ASP A C 1
ATOM 707 O O . ASP A 1 86 ? -16.305 0.073 12.977 1.00 88.44 86 ASP A O 1
ATOM 711 N N . THR A 1 87 ? -17.028 -0.171 10.866 1.00 87.75 87 THR A N 1
ATOM 712 C CA . THR A 1 87 ? -16.501 -1.529 10.684 1.00 87.75 87 THR A CA 1
ATOM 713 C C . THR A 1 87 ? -14.987 -1.552 10.849 1.00 87.75 87 THR A C 1
ATOM 715 O O . THR A 1 87 ? -14.467 -2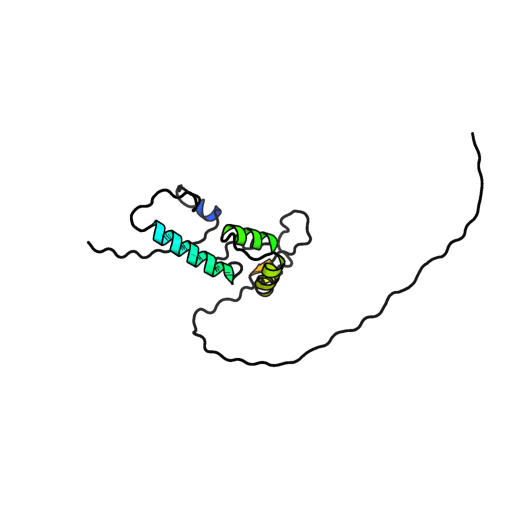.369 11.603 1.00 87.75 87 THR A O 1
ATOM 718 N N . PHE A 1 88 ? -14.291 -0.600 10.225 1.00 89.25 88 PHE A N 1
ATOM 719 C CA . PHE A 1 88 ? -12.849 -0.434 10.354 1.00 89.25 88 PHE A CA 1
ATOM 720 C C . PHE A 1 88 ? -12.437 -0.265 11.817 1.00 89.25 88 PHE A C 1
ATOM 722 O O . PHE A 1 88 ? -11.564 -0.980 12.302 1.00 89.25 88 PHE A O 1
ATOM 729 N N . ARG A 1 89 ? -13.123 0.620 12.555 1.00 88.31 89 ARG A N 1
ATOM 730 C CA . ARG A 1 89 ? -12.864 0.820 13.984 1.00 88.31 89 ARG A CA 1
ATOM 731 C C . ARG A 1 89 ? -13.035 -0.482 14.764 1.00 88.31 89 ARG A C 1
ATOM 733 O O . ARG A 1 89 ? -12.139 -0.846 15.506 1.00 88.31 89 ARG A O 1
ATOM 740 N N . ARG A 1 90 ? -14.132 -1.215 14.568 1.00 89.69 90 ARG A N 1
ATOM 741 C CA . ARG A 1 90 ? -14.396 -2.466 15.304 1.00 89.69 90 ARG A CA 1
ATOM 742 C C . ARG A 1 90 ? -13.363 -3.561 15.040 1.00 89.69 90 ARG A C 1
ATOM 744 O O . ARG A 1 90 ? -13.077 -4.335 15.946 1.00 89.69 90 ARG A O 1
ATOM 751 N N . VAL A 1 91 ? -12.842 -3.643 13.817 1.00 88.38 91 VAL A N 1
ATOM 752 C CA . VAL A 1 91 ? -11.840 -4.648 13.430 1.00 88.38 91 VAL A CA 1
ATOM 753 C C . VAL A 1 91 ? -10.445 -4.266 13.934 1.00 88.38 91 VAL A C 1
ATOM 755 O O . VAL A 1 91 ? -9.709 -5.127 14.418 1.00 88.38 91 VAL A O 1
ATOM 758 N N . MET A 1 92 ? -10.090 -2.980 13.853 1.00 88.88 92 MET A N 1
ATOM 759 C CA . MET A 1 92 ? -8.717 -2.516 14.072 1.00 88.88 92 MET A CA 1
ATOM 760 C C . MET A 1 92 ? -8.454 -2.010 15.495 1.00 88.88 92 MET A C 1
ATOM 762 O O . MET A 1 92 ? -7.391 -2.284 16.038 1.00 88.88 92 MET A O 1
ATOM 766 N N . GLU A 1 93 ? -9.405 -1.322 16.136 1.00 86.31 93 GLU A N 1
ATOM 767 C CA . GLU A 1 93 ? -9.258 -0.765 17.497 1.00 86.31 93 GLU A CA 1
ATOM 768 C C . GLU A 1 93 ? -8.809 -1.804 18.545 1.00 86.31 93 GLU A C 1
ATOM 770 O O . GLU A 1 93 ? -7.914 -1.481 19.326 1.00 86.31 93 GLU A O 1
ATOM 775 N N . PRO A 1 94 ? -9.299 -3.066 18.549 1.00 87.69 94 PRO A N 1
ATOM 776 C CA . PRO A 1 94 ? -8.820 -4.084 19.493 1.00 87.69 94 PRO A CA 1
ATOM 777 C C . PRO A 1 94 ? -7.330 -4.438 19.341 1.00 87.69 94 PRO A C 1
ATOM 779 O O . PRO A 1 94 ? -6.721 -4.974 20.269 1.00 87.69 94 PRO A O 1
ATOM 782 N N . GLN A 1 95 ? -6.743 -4.158 18.175 1.00 84.94 95 GLN A N 1
ATOM 783 C CA . GLN A 1 95 ? -5.349 -4.454 17.838 1.00 84.94 95 GLN A CA 1
ATOM 784 C C . GLN A 1 95 ? -4.403 -3.276 18.131 1.00 84.94 95 GLN A C 1
ATOM 786 O O . GLN A 1 95 ? -3.199 -3.369 17.886 1.00 84.94 95 GLN A O 1
ATOM 791 N N . LEU A 1 96 ? -4.924 -2.164 18.653 1.00 85.31 96 LEU A N 1
ATOM 792 C CA . LEU A 1 96 ? -4.163 -0.952 18.939 1.00 85.31 96 LEU A CA 1
ATOM 793 C C . LEU A 1 96 ? -3.985 -0.743 20.450 1.00 85.31 96 LEU A C 1
ATOM 795 O O . LEU A 1 96 ? -4.711 -1.295 21.281 1.00 85.31 96 LEU A O 1
ATOM 799 N N . ILE A 1 97 ? -2.975 0.047 20.804 1.00 79.56 97 ILE A N 1
ATOM 800 C CA . ILE A 1 97 ? -2.765 0.602 22.140 1.00 79.56 97 ILE A CA 1
ATOM 801 C C . ILE A 1 97 ? -2.889 2.118 22.026 1.00 79.56 97 ILE A C 1
ATOM 803 O O . ILE A 1 97 ? -2.379 2.739 21.095 1.00 79.56 97 ILE A O 1
ATOM 807 N N . GLU A 1 98 ? -3.583 2.719 22.982 1.00 75.56 98 GLU A N 1
ATOM 808 C CA . GLU A 1 98 ? -3.634 4.168 23.111 1.00 75.56 98 GLU A CA 1
ATOM 809 C C . GLU A 1 98 ? -2.297 4.696 23.644 1.00 75.56 98 GLU A C 1
ATOM 811 O O . GLU A 1 98 ? -1.789 4.221 24.661 1.00 75.56 98 GLU A O 1
ATOM 816 N N . VAL A 1 99 ? -1.725 5.683 22.956 1.00 73.94 99 VAL A N 1
ATOM 817 C CA . VAL A 1 99 ? -0.505 6.363 23.391 1.00 73.94 99 VAL A CA 1
ATOM 818 C C . VAL A 1 99 ? -0.909 7.652 24.093 1.00 73.94 99 VAL A C 1
ATOM 820 O O . VAL A 1 99 ? -1.368 8.600 23.458 1.00 73.94 99 VAL A O 1
ATOM 823 N N . VAL A 1 100 ? -0.731 7.678 25.414 1.00 61.62 100 VAL A N 1
ATOM 824 C CA . VAL A 1 100 ? -1.162 8.787 26.283 1.00 61.62 100 VAL A CA 1
ATOM 825 C C . VAL A 1 100 ? -0.321 10.061 26.078 1.00 61.62 100 VAL A C 1
ATOM 827 O O . VAL A 1 100 ? -0.843 11.156 26.270 1.00 61.62 100 VAL A O 1
ATOM 830 N N . ASP A 1 101 ? 0.917 9.943 25.576 1.00 59.25 101 ASP A N 1
ATOM 831 C CA . ASP A 1 101 ? 1.891 11.052 25.513 1.00 59.25 101 ASP A CA 1
ATOM 832 C C . ASP A 1 101 ? 2.413 11.387 24.101 1.00 59.25 101 ASP A C 1
ATOM 834 O O . ASP A 1 101 ? 3.459 12.019 23.949 1.00 59.25 101 ASP A O 1
ATOM 838 N N . ALA A 1 102 ? 1.728 10.970 23.033 1.00 59.22 102 ALA A N 1
ATOM 839 C CA . ALA A 1 102 ? 2.211 11.271 21.685 1.00 59.22 102 ALA A CA 1
ATOM 840 C C . ALA A 1 102 ? 1.940 12.743 21.299 1.00 59.22 102 ALA A C 1
ATOM 842 O O . ALA A 1 102 ? 0.870 13.279 21.618 1.00 59.22 102 ALA A O 1
ATOM 843 N N . PRO A 1 103 ? 2.870 13.404 20.577 1.00 56.09 103 PRO A N 1
ATOM 844 C CA . PRO A 1 103 ? 2.683 14.777 20.131 1.00 56.09 103 PRO A CA 1
ATOM 845 C C . PRO A 1 103 ? 1.413 14.869 19.283 1.00 56.09 103 PRO A C 1
ATOM 847 O O . PRO A 1 103 ? 1.205 14.104 18.341 1.00 56.09 103 PRO A O 1
ATOM 850 N N . ARG A 1 104 ? 0.524 15.793 19.654 1.00 53.56 104 ARG A N 1
ATOM 851 C CA . ARG A 1 104 ? -0.730 16.023 18.937 1.00 53.56 104 ARG A CA 1
ATOM 852 C C . ARG A 1 104 ? -0.393 16.605 17.567 1.00 53.56 104 ARG A C 1
ATOM 854 O O . ARG A 1 104 ? -0.052 17.784 17.480 1.00 53.56 104 ARG A O 1
ATOM 861 N N . THR A 1 105 ? -0.504 15.811 16.507 1.00 53.19 105 THR A N 1
ATOM 862 C CA . THR A 1 105 ? -0.573 16.363 15.153 1.00 53.19 105 THR A CA 1
ATOM 863 C C . THR A 1 105 ? -1.905 17.121 15.057 1.00 53.19 105 THR A C 1
ATOM 865 O O . THR A 1 105 ? -2.941 16.693 15.572 1.00 53.19 105 THR A O 1
ATOM 868 N N . SER A 1 106 ? -1.853 18.372 14.613 1.00 46.47 106 SER A N 1
ATOM 869 C CA . SER A 1 106 ? -2.915 19.355 14.837 1.00 46.47 106 SER A CA 1
ATOM 870 C C . SER A 1 106 ? -4.147 19.132 13.949 1.00 46.47 106 SER A C 1
ATOM 872 O O . SER A 1 106 ? -4.040 18.681 12.816 1.00 46.47 106 SER A O 1
ATOM 874 N N . GLY A 1 107 ? -5.321 19.548 14.450 1.00 42.91 107 GLY A N 1
ATOM 875 C CA . GLY A 1 107 ? -6.479 19.877 13.608 1.00 42.91 107 GLY A CA 1
ATOM 876 C C . GLY A 1 107 ? -7.795 19.176 13.956 1.00 42.91 107 GLY A C 1
ATOM 877 O O . GLY A 1 107 ? -8.177 18.198 13.332 1.00 42.91 107 GLY A O 1
ATOM 878 N N . TRP A 1 108 ? -8.551 19.763 14.890 1.00 35.28 108 TRP A N 1
ATOM 879 C CA . TRP A 1 108 ? -10.024 19.698 14.908 1.00 35.28 108 TRP A CA 1
ATOM 880 C C . TRP A 1 108 ? -10.713 18.322 15.064 1.00 35.28 108 TRP A C 1
ATOM 882 O O . TRP A 1 108 ? -11.761 18.072 14.485 1.00 35.28 108 TRP A O 1
ATOM 892 N N . SER A 1 109 ? -10.232 17.448 15.948 1.00 45.09 109 SER A N 1
ATOM 893 C CA . SER A 1 109 ? -11.121 16.549 16.711 1.00 45.09 109 SER A CA 1
ATOM 894 C C . SER A 1 109 ? -10.399 15.975 17.934 1.00 45.09 109 SER A C 1
ATOM 896 O O . SER A 1 109 ? -9.172 15.967 18.009 1.00 45.09 109 SER A O 1
ATOM 898 N N . LYS A 1 110 ? -11.153 15.551 18.955 1.00 46.47 110 LYS A N 1
ATOM 899 C CA . LYS A 1 110 ? -10.610 14.803 20.098 1.00 46.47 110 LYS A CA 1
ATOM 900 C C . LYS A 1 110 ? -10.242 13.393 19.620 1.00 46.47 110 LYS A C 1
ATOM 902 O O . LYS A 1 110 ? -11.029 12.471 19.794 1.00 46.47 110 LYS A O 1
ATOM 907 N N . THR A 1 111 ? -9.095 13.232 18.975 1.00 50.66 111 THR A N 1
ATOM 908 C CA . THR A 1 111 ? -8.550 11.917 18.623 1.00 50.66 111 THR A CA 1
ATOM 909 C C . THR A 1 111 ? -7.294 11.670 19.434 1.00 50.66 111 THR A C 1
ATOM 911 O O . THR A 1 111 ? -6.366 12.477 19.422 1.00 50.66 111 THR A O 1
ATOM 914 N N . CYS A 1 112 ? -7.311 10.579 20.192 1.00 54.22 112 CYS A N 1
ATOM 915 C CA . CYS A 1 112 ? -6.136 10.044 20.853 1.00 54.22 112 CYS A CA 1
ATOM 916 C C . CYS A 1 112 ? -5.224 9.428 19.789 1.00 54.22 112 CYS A C 1
ATOM 918 O O . CYS A 1 112 ? -5.707 8.849 18.810 1.00 54.22 112 CYS A O 1
ATOM 920 N N . ASN A 1 113 ? -3.918 9.576 19.972 1.00 58.53 113 ASN A N 1
ATOM 921 C CA . ASN A 1 113 ? -2.945 8.894 19.138 1.00 58.53 113 ASN A CA 1
ATOM 922 C C . ASN A 1 113 ? -2.934 7.415 19.529 1.00 58.53 113 ASN A C 1
ATOM 924 O O . ASN A 1 113 ? -2.858 7.065 20.708 1.00 58.53 113 ASN A O 1
ATOM 928 N N . CYS A 1 114 ? -3.030 6.545 18.535 1.00 60.59 114 CYS A N 1
ATOM 929 C CA . CYS A 1 114 ? -2.889 5.113 18.700 1.00 60.59 114 CYS A CA 1
ATOM 930 C C . CYS A 1 114 ? -1.524 4.690 18.161 1.00 60.59 114 CYS A C 1
ATOM 932 O O . CYS A 1 114 ? -0.981 5.265 17.218 1.00 60.59 114 CYS A O 1
ATOM 934 N N . SER A 1 115 ? -0.974 3.651 18.761 1.00 58.62 115 SER A N 1
ATOM 935 C CA . SER A 1 115 ? 0.089 2.860 18.166 1.00 58.62 115 SER A CA 1
ATOM 936 C C . SER A 1 115 ? -0.367 1.411 18.112 1.00 58.62 115 SER A C 1
ATOM 938 O O . SER A 1 115 ? -1.387 1.024 18.691 1.00 58.62 115 SER A O 1
ATOM 940 N N . MET A 1 116 ? 0.365 0.581 17.381 1.00 56.28 116 MET A N 1
ATOM 941 C CA . MET A 1 116 ? 0.098 -0.848 17.389 1.00 56.28 116 MET A CA 1
ATOM 942 C C . MET A 1 116 ? 0.187 -1.419 18.805 1.00 56.28 116 MET A C 1
ATOM 944 O O . MET A 1 116 ? 1.136 -1.144 19.545 1.00 56.28 116 MET A O 1
ATOM 948 N N . ARG A 1 117 ? -0.725 -2.340 19.140 1.00 53.97 117 ARG A N 1
ATOM 949 C CA . ARG A 1 117 ? -0.437 -3.316 20.186 1.00 53.97 117 ARG A CA 1
ATOM 950 C C . ARG A 1 117 ? 0.729 -4.142 19.681 1.00 53.97 117 ARG A C 1
ATOM 952 O O . ARG A 1 117 ? 0.547 -4.999 18.823 1.00 53.97 117 ARG A O 1
ATOM 959 N N . SER A 1 118 ? 1.930 -3.852 20.178 1.00 40.91 118 SER A N 1
ATOM 960 C CA . SER A 1 118 ? 3.117 -4.659 19.911 1.00 40.91 118 SER A CA 1
ATOM 961 C C . SER A 1 118 ? 2.920 -6.035 20.541 1.00 40.91 118 SER A C 1
ATOM 963 O O . SER A 1 118 ? 3.475 -6.352 21.589 1.00 40.91 118 SER A O 1
ATOM 965 N N . THR A 1 119 ? 2.113 -6.870 19.898 1.00 39.06 119 THR A N 1
ATOM 966 C CA . THR A 1 119 ? 2.241 -8.306 20.042 1.00 39.06 119 THR A CA 1
ATOM 967 C C . THR A 1 119 ? 3.500 -8.617 19.264 1.00 39.06 119 THR A C 1
ATOM 969 O O . THR A 1 119 ? 3.492 -8.670 18.038 1.00 39.06 119 THR A O 1
ATOM 972 N N . VAL A 1 120 ? 4.616 -8.697 19.983 1.00 33.34 120 VAL A N 1
ATOM 973 C CA . VAL A 1 120 ? 5.815 -9.371 19.498 1.00 33.34 120 VAL A CA 1
ATOM 974 C C . VAL A 1 120 ? 5.321 -10.702 18.942 1.00 33.34 120 VAL A C 1
ATOM 976 O O . VAL A 1 120 ? 4.862 -11.537 19.713 1.00 33.34 120 VAL A O 1
ATOM 979 N N . ILE A 1 121 ? 5.285 -10.855 17.619 1.00 38.91 121 ILE A N 1
ATOM 980 C CA . ILE A 1 121 ? 4.906 -12.117 16.991 1.00 38.91 121 ILE A CA 1
ATOM 981 C C . ILE A 1 121 ? 6.034 -13.086 17.360 1.00 38.91 121 ILE A C 1
ATOM 983 O O . ILE A 1 121 ? 7.158 -12.867 16.900 1.00 38.91 121 ILE A O 1
ATOM 987 N N . PRO A 1 122 ? 5.805 -14.143 18.165 1.00 31.55 122 PRO A N 1
ATOM 988 C CA . PRO A 1 122 ? 6.708 -15.272 18.134 1.00 31.55 122 PRO A CA 1
ATOM 989 C C . PRO A 1 122 ? 6.471 -15.899 16.767 1.00 31.55 122 PRO A C 1
ATOM 991 O O . PRO A 1 122 ? 5.395 -16.415 16.457 1.00 31.55 122 PRO A O 1
ATOM 994 N N . SER A 1 123 ? 7.463 -15.760 15.907 1.00 38.94 123 SER A N 1
ATOM 995 C CA . SER A 1 123 ? 7.574 -16.550 14.703 1.00 38.94 123 SER A CA 1
ATOM 996 C C . SER A 1 123 ? 7.370 -18.034 15.047 1.00 38.94 123 SER A C 1
ATOM 998 O O . SER A 1 123 ? 7.962 -18.551 15.990 1.00 38.94 123 SER A O 1
ATOM 1000 N N . LEU A 1 124 ? 6.559 -18.701 14.217 1.00 42.75 124 LEU A N 1
ATOM 1001 C CA . LEU A 1 124 ? 6.378 -20.155 14.115 1.00 42.75 124 LEU A CA 1
ATOM 1002 C C . LEU A 1 124 ? 5.542 -20.825 15.224 1.00 42.75 124 LEU A C 1
ATOM 1004 O O . LEU A 1 124 ? 6.055 -21.155 16.282 1.00 42.75 124 LEU A O 1
ATOM 1008 N N . LEU A 1 125 ? 4.283 -21.166 14.911 1.00 36.62 125 LEU A N 1
ATOM 1009 C CA . LEU A 1 125 ? 3.791 -22.557 14.923 1.00 36.62 125 LEU A CA 1
ATOM 1010 C C . LEU A 1 125 ? 2.306 -22.635 14.525 1.00 36.62 125 LEU A C 1
ATOM 1012 O O . LEU A 1 125 ? 1.416 -22.100 15.178 1.00 36.62 125 LEU A O 1
ATOM 1016 N N . VAL A 1 126 ? 2.091 -23.318 13.401 1.00 39.31 126 VAL A N 1
ATOM 1017 C CA . VAL A 1 126 ? 0.991 -24.240 13.082 1.00 39.31 126 VAL A CA 1
ATOM 1018 C C . VAL A 1 126 ? -0.111 -24.354 14.151 1.00 39.31 126 VAL A C 1
ATOM 1020 O O . VAL A 1 126 ? 0.106 -24.834 15.260 1.00 39.31 126 VAL A O 1
ATOM 1023 N N . SER A 1 127 ? -1.331 -23.989 13.750 1.00 31.70 127 SER A N 1
ATOM 1024 C CA . SER A 1 127 ? -2.575 -24.313 14.458 1.00 31.70 127 SER A CA 1
ATOM 1025 C C . SER A 1 127 ? -2.740 -25.833 14.616 1.00 31.70 127 SER A C 1
ATOM 1027 O O . SER A 1 127 ? -2.402 -26.589 13.702 1.00 31.70 127 SER A O 1
ATOM 1029 N N . PRO A 1 128 ? -3.395 -26.292 15.694 1.00 36.94 128 PRO A N 1
ATOM 1030 C CA . PRO A 1 128 ? -4.743 -26.778 15.427 1.00 36.94 128 PRO A CA 1
ATOM 1031 C C . PRO A 1 128 ? -5.790 -26.268 16.424 1.00 36.94 128 PRO A C 1
ATOM 1033 O O . PRO A 1 128 ? -5.543 -26.082 17.612 1.00 36.94 128 PRO A O 1
ATOM 1036 N N . ARG A 1 129 ? -6.998 -26.089 15.878 1.00 39.09 129 ARG A N 1
ATOM 1037 C CA . ARG A 1 129 ? -8.320 -26.047 16.523 1.00 39.09 129 ARG A CA 1
ATOM 1038 C C . ARG A 1 129 ? -8.356 -26.394 18.020 1.00 39.09 129 ARG A C 1
ATOM 1040 O O . ARG A 1 129 ? -8.079 -27.531 18.394 1.00 39.09 129 ARG A O 1
ATOM 1047 N N . ARG A 1 130 ? -8.999 -25.524 18.805 1.00 32.31 130 ARG A N 1
ATOM 1048 C CA . ARG A 1 130 ? -9.995 -25.939 19.809 1.00 32.31 130 ARG A CA 1
ATOM 1049 C C . ARG A 1 130 ? -10.981 -24.808 20.098 1.00 32.31 130 ARG A C 1
ATOM 1051 O O . ARG A 1 130 ? -10.604 -23.732 20.542 1.00 32.31 130 ARG A O 1
ATOM 1058 N N . MET A 1 131 ? -12.255 -25.097 19.837 1.00 35.97 131 MET A N 1
ATOM 1059 C CA . MET A 1 131 ? -13.385 -24.417 20.459 1.00 35.97 131 MET A CA 1
ATOM 1060 C C . MET A 1 131 ? -13.284 -24.575 21.979 1.00 35.97 131 MET A C 1
ATOM 1062 O O . MET A 1 131 ? -13.132 -25.694 22.467 1.00 35.97 131 MET A O 1
ATOM 1066 N N . ALA A 1 132 ? -13.468 -23.482 22.709 1.00 31.86 132 ALA A N 1
ATOM 1067 C CA . ALA A 1 132 ? -14.006 -23.524 24.059 1.00 31.86 132 ALA A CA 1
ATOM 1068 C C . ALA A 1 132 ? -14.857 -22.271 24.272 1.00 31.86 132 ALA A C 1
ATOM 1070 O O . ALA A 1 132 ? -14.364 -21.158 24.423 1.00 31.86 132 ALA A O 1
ATOM 1071 N N . CYS A 1 133 ? -16.165 -22.491 24.229 1.00 30.33 133 CYS A N 1
ATOM 1072 C CA . CYS A 1 133 ? -17.167 -21.599 24.773 1.00 30.33 133 CYS A CA 1
ATOM 1073 C C . CYS A 1 133 ? -16.992 -21.600 26.299 1.00 30.33 133 CYS A C 1
ATOM 1075 O O . CYS A 1 133 ? -17.069 -22.666 26.910 1.00 30.33 133 CYS A O 1
ATOM 1077 N N . SER A 1 134 ? -16.782 -20.449 26.936 1.00 31.38 134 SER A N 1
ATOM 1078 C CA . SER A 1 134 ? -17.193 -20.304 28.329 1.00 31.38 134 SER A CA 1
ATOM 1079 C C . SER A 1 134 ? -17.738 -18.905 28.591 1.00 31.38 134 SER A C 1
ATOM 1081 O O . SER A 1 134 ? -17.241 -17.875 28.143 1.00 31.38 134 SER A O 1
ATOM 1083 N N . ARG A 1 135 ? -18.886 -18.955 29.245 1.00 34.38 135 ARG A N 1
ATOM 1084 C CA . ARG A 1 135 ? -19.831 -17.912 29.582 1.00 34.38 135 ARG A CA 1
ATOM 1085 C C . ARG A 1 135 ? -19.521 -17.508 31.019 1.00 34.38 135 ARG A C 1
ATOM 1087 O O . ARG A 1 135 ? -19.699 -18.353 31.885 1.00 34.38 135 ARG A O 1
ATOM 1094 N N . VAL A 1 136 ? -19.158 -16.251 31.272 1.00 35.44 136 VAL A N 1
ATOM 1095 C CA . VAL A 1 136 ? -19.471 -15.548 32.531 1.00 35.44 136 VAL A CA 1
ATOM 1096 C C . VAL A 1 136 ? -19.710 -14.070 32.201 1.00 35.44 136 VAL A C 1
ATOM 1098 O O . VAL A 1 136 ? -18.830 -13.372 31.710 1.00 35.44 136 VAL A O 1
ATOM 1101 N N . SER A 1 137 ? -20.947 -13.632 32.423 1.00 34.97 137 SER A N 1
ATOM 1102 C CA . SER A 1 137 ? -21.399 -12.232 32.449 1.00 34.97 137 SER A CA 1
ATOM 1103 C C . SER A 1 137 ? -21.453 -11.753 33.929 1.00 34.97 137 SER A C 1
ATOM 1105 O O . SER A 1 137 ? -20.941 -12.455 34.794 1.00 34.97 137 SER A O 1
ATOM 1107 N N . PRO A 1 138 ? -22.157 -10.667 34.297 1.00 48.25 138 PRO A N 1
ATOM 1108 C CA . PRO A 1 138 ? -21.723 -9.269 34.261 1.00 48.25 138 PRO A CA 1
ATOM 1109 C C . PRO A 1 138 ? -21.836 -8.572 35.646 1.00 48.25 138 PRO A C 1
ATOM 1111 O O . PRO A 1 138 ? -22.699 -8.906 36.446 1.00 48.25 138 PRO A O 1
ATOM 1114 N N . SER A 1 139 ? -21.047 -7.527 35.905 1.00 28.91 139 SER A N 1
ATOM 1115 C CA . SER A 1 139 ? -21.355 -6.454 36.880 1.00 28.91 139 SER A CA 1
ATOM 1116 C C . SER A 1 139 ? -20.270 -5.386 36.713 1.00 28.91 139 SER A C 1
ATOM 1118 O O . SER A 1 139 ? -19.097 -5.731 36.737 1.00 28.91 139 SER A O 1
ATOM 1120 N N . CYS A 1 140 ? -20.561 -4.122 36.416 1.00 29.52 140 CYS A N 1
ATOM 1121 C CA . CYS A 1 140 ? -21.150 -3.195 37.372 1.00 29.52 140 CYS A CA 1
ATOM 1122 C C . CYS A 1 140 ? -22.133 -2.222 36.700 1.00 29.52 140 CYS A C 1
ATOM 1124 O O . CYS A 1 140 ? -21.754 -1.390 35.881 1.00 29.52 140 CYS A O 1
ATOM 1126 N N . THR A 1 141 ? -23.386 -2.278 37.134 1.00 39.56 141 THR A N 1
ATOM 1127 C CA . THR A 1 141 ? -24.313 -1.142 37.166 1.00 39.56 141 THR A CA 1
ATOM 1128 C C . THR A 1 141 ? -24.469 -0.738 38.630 1.00 39.56 141 THR A C 1
ATOM 1130 O O . THR A 1 141 ? -24.799 -1.612 39.427 1.00 39.56 141 THR A O 1
ATOM 1133 N N . ASN A 1 142 ? -24.279 0.535 38.997 1.00 33.28 142 ASN A N 1
ATOM 1134 C CA . ASN A 1 142 ? -25.393 1.380 39.451 1.00 33.28 142 ASN A CA 1
ATOM 1135 C C . ASN A 1 142 ? -24.989 2.854 39.669 1.00 33.28 142 ASN A C 1
ATOM 1137 O O . ASN A 1 142 ? -23.894 3.164 40.126 1.00 33.28 142 ASN A O 1
ATOM 1141 N N . VAL A 1 143 ? -25.946 3.718 39.336 1.00 43.56 143 VAL A N 1
ATOM 1142 C CA . VAL A 1 143 ? -26.039 5.185 39.466 1.00 43.56 143 VAL A CA 1
ATOM 1143 C C . VAL A 1 143 ? -26.623 5.514 40.867 1.00 43.56 143 VAL A C 1
ATOM 1145 O O . VAL A 1 143 ? -27.176 4.608 41.494 1.00 43.56 143 VAL A O 1
ATOM 1148 N N . PRO A 1 144 ? -26.535 6.749 41.409 1.00 44.47 144 PRO A N 1
ATOM 1149 C CA . PRO A 1 144 ? -27.619 7.737 41.218 1.00 44.47 144 PRO A CA 1
ATOM 1150 C C . PRO A 1 144 ? -27.063 9.173 41.032 1.00 44.47 144 PRO A C 1
ATOM 1152 O O . PRO A 1 144 ? -26.033 9.535 41.577 1.00 44.47 144 PRO A O 1
ATOM 1155 N N . GLY A 1 145 ? -27.608 10.030 40.169 1.00 33.12 145 GLY A N 1
ATOM 1156 C CA . GLY A 1 145 ? -28.902 10.680 40.347 1.00 33.12 145 GLY A CA 1
ATOM 1157 C C . GLY A 1 145 ? -28.689 12.110 40.863 1.00 33.12 145 GLY A C 1
ATOM 1158 O O . GLY A 1 145 ? -28.657 12.318 42.066 1.00 33.12 145 GLY A O 1
ATOM 1159 N N . ASN A 1 146 ? -28.565 13.097 39.967 1.00 36.53 146 ASN A N 1
ATOM 1160 C CA . ASN A 1 146 ? -28.682 14.509 40.341 1.00 36.53 146 ASN A CA 1
ATOM 1161 C C . ASN A 1 146 ? -29.831 15.145 39.546 1.00 36.53 146 ASN A C 1
ATOM 1163 O O . ASN A 1 146 ? -29.695 15.452 38.362 1.00 36.53 146 ASN A O 1
ATOM 1167 N N . ARG A 1 147 ? -30.989 15.267 40.202 1.00 36.53 147 ARG A N 1
ATOM 1168 C CA . ARG A 1 147 ? -32.103 16.122 39.789 1.00 36.53 147 ARG A CA 1
ATOM 1169 C C . ARG A 1 147 ? -32.222 17.239 40.816 1.00 36.53 147 ARG A C 1
ATOM 1171 O O . ARG A 1 147 ? -32.304 16.952 42.004 1.00 36.53 147 ARG A O 1
ATOM 1178 N N . GLY A 1 148 ? -32.389 18.461 40.322 1.00 32.50 148 GLY A N 1
ATOM 1179 C CA . GLY A 1 148 ? -33.104 19.513 41.035 1.00 32.50 148 GLY A CA 1
ATOM 1180 C C . GLY A 1 148 ? -32.220 20.614 41.600 1.00 32.50 148 GLY A C 1
ATOM 1181 O O . GLY A 1 148 ? -31.669 20.481 42.683 1.00 32.50 148 GLY A O 1
ATOM 1182 N N . SER A 1 149 ? -32.180 21.743 40.895 1.00 38.72 149 SER A N 1
ATOM 1183 C CA . SER A 1 149 ? -32.343 23.073 41.495 1.00 38.72 149 SER A CA 1
ATOM 1184 C C . SER A 1 149 ? -32.696 24.059 40.385 1.00 38.72 149 SER A C 1
ATOM 1186 O O . SER A 1 149 ? -31.844 24.533 39.640 1.00 38.72 149 SER A O 1
ATOM 1188 N N . VAL A 1 150 ? -33.997 24.297 40.259 1.00 43.50 150 VAL A N 1
ATOM 1189 C CA . VAL A 1 150 ? -34.597 25.452 39.588 1.00 43.50 150 VAL A CA 1
ATOM 1190 C C . VAL A 1 150 ? -34.717 26.545 40.654 1.00 43.50 150 VAL A C 1
ATOM 1192 O O . VAL A 1 150 ? -35.058 26.210 41.789 1.00 43.50 150 VAL A O 1
ATOM 1195 N N . PRO A 1 151 ? -34.531 27.828 40.321 1.00 48.31 151 PRO A N 1
ATOM 1196 C CA . PRO A 1 151 ? -35.278 28.877 40.990 1.00 48.31 151 PRO A CA 1
ATOM 1197 C C . PRO A 1 151 ? -36.300 29.498 40.040 1.00 48.31 151 PRO A C 1
ATOM 1199 O O . PRO A 1 151 ? -36.013 29.884 38.907 1.00 48.31 151 PRO A O 1
ATOM 1202 N N . GLU A 1 152 ? -37.512 29.527 40.568 1.00 35.34 152 GLU A N 1
ATOM 1203 C CA . GLU A 1 152 ? -38.750 30.076 40.048 1.00 35.34 152 GLU A CA 1
ATOM 1204 C C . GLU A 1 152 ? -38.729 31.614 39.981 1.00 35.34 152 GLU A C 1
ATOM 1206 O O . GLU A 1 152 ? -37.963 32.292 40.666 1.00 35.34 152 GLU A O 1
ATOM 1211 N N . LEU A 1 153 ? -39.597 32.141 39.117 1.00 38.16 153 LEU A N 1
ATOM 1212 C CA . LEU A 1 153 ? -39.814 33.547 38.797 1.00 38.16 153 LEU A CA 1
ATOM 1213 C C . LEU A 1 153 ? -40.249 34.411 39.992 1.00 38.16 153 LEU A C 1
ATOM 1215 O O . LEU A 1 153 ? -41.124 34.025 40.759 1.00 38.16 153 LEU A O 1
ATOM 1219 N N . VAL A 1 154 ? -39.835 35.685 39.979 1.00 40.78 154 VAL A N 1
ATOM 1220 C CA . VAL A 1 154 ? -40.680 36.790 40.466 1.00 40.78 154 VAL A CA 1
ATOM 1221 C C . VAL A 1 154 ? -40.747 37.886 39.403 1.00 40.78 154 VAL A C 1
ATOM 1223 O O . VAL A 1 154 ? -39.752 38.506 39.039 1.00 40.78 154 VAL A O 1
ATOM 1226 N N . SER A 1 155 ? -41.965 38.109 38.913 1.00 37.22 155 SER A N 1
ATOM 1227 C CA . SER A 1 155 ? -42.368 39.229 38.062 1.00 37.22 155 SER A CA 1
ATOM 1228 C C . SER A 1 155 ? -42.617 40.494 38.893 1.00 37.22 155 SER A C 1
ATOM 1230 O O . SER A 1 155 ? -43.307 40.415 39.904 1.00 37.22 155 SER A O 1
ATOM 1232 N N . ARG A 1 156 ? -42.158 41.661 38.416 1.00 39.59 156 ARG A N 1
ATOM 1233 C CA . ARG A 1 156 ? -42.752 43.012 38.596 1.00 39.59 156 ARG A CA 1
ATOM 1234 C C . ARG A 1 156 ? -42.204 43.889 37.456 1.00 39.59 156 ARG A C 1
ATOM 1236 O O . ARG A 1 156 ? -41.004 44.082 37.360 1.00 39.59 156 ARG A O 1
ATOM 1243 N N . ALA A 1 157 ? -42.982 44.149 36.409 1.00 37.81 157 ALA A N 1
ATOM 1244 C CA . ALA A 1 157 ? -43.941 45.251 36.273 1.00 37.81 157 ALA A CA 1
ATOM 1245 C C . ALA A 1 157 ? -43.295 46.645 36.075 1.00 37.81 157 ALA A C 1
ATOM 1247 O O . ALA A 1 157 ? -42.727 47.217 36.996 1.00 37.81 157 ALA A O 1
ATOM 1248 N N . THR A 1 158 ? -43.515 47.180 34.863 1.00 44.09 158 THR A N 1
ATOM 1249 C CA . THR A 1 158 ? -43.802 48.590 34.511 1.00 44.09 158 THR A CA 1
ATOM 1250 C C . THR A 1 158 ? -42.764 49.684 34.817 1.00 44.09 158 THR A C 1
ATOM 1252 O O . THR A 1 158 ? -42.624 50.090 35.962 1.00 44.09 158 THR A O 1
ATOM 1255 N N . GLN A 1 159 ? -42.210 50.326 33.778 1.00 49.12 159 GLN A N 1
ATOM 1256 C CA . GLN A 1 159 ? -42.676 51.651 33.320 1.00 49.12 159 GLN A CA 1
ATOM 1257 C C . GLN A 1 159 ? -41.881 52.183 32.116 1.00 49.12 159 GLN A C 1
ATOM 1259 O O . GLN A 1 159 ? -40.657 52.219 32.085 1.00 49.12 159 GLN A O 1
ATOM 1264 N N . SER A 1 160 ? -42.652 52.657 31.145 1.00 46.66 160 SER A N 1
ATOM 1265 C CA . SER A 1 160 ? -42.314 53.650 30.132 1.00 46.66 160 SER A CA 1
ATOM 1266 C C . SER A 1 160 ? -41.631 54.900 30.704 1.00 46.66 160 SER A C 1
ATOM 1268 O O . SER A 1 160 ? -42.161 55.482 31.651 1.00 46.66 160 SER A O 1
ATOM 1270 N N . ARG A 1 161 ? -40.610 55.436 30.021 1.00 48.94 161 ARG A N 1
ATOM 1271 C CA . ARG A 1 161 ? -40.557 56.880 29.740 1.00 48.94 161 ARG A CA 1
ATOM 1272 C C . ARG A 1 161 ? -39.584 57.232 28.615 1.00 48.94 161 ARG A C 1
ATOM 1274 O O . ARG A 1 161 ? -38.398 56.944 28.673 1.00 48.94 161 ARG A O 1
ATOM 1281 N N . SER A 1 162 ? -40.151 57.910 27.631 1.00 46.53 162 SER A N 1
ATOM 1282 C CA . SER A 1 162 ? -39.529 58.801 26.658 1.00 46.53 162 SER A CA 1
ATOM 1283 C C . SER A 1 162 ? -38.594 59.843 27.285 1.00 46.53 162 SER A C 1
ATOM 1285 O O . SER A 1 162 ? -38.974 60.472 28.281 1.00 46.53 162 SER A O 1
ATOM 1287 N N . ARG A 1 163 ? -37.493 60.148 26.599 1.00 50.38 163 ARG A N 1
ATOM 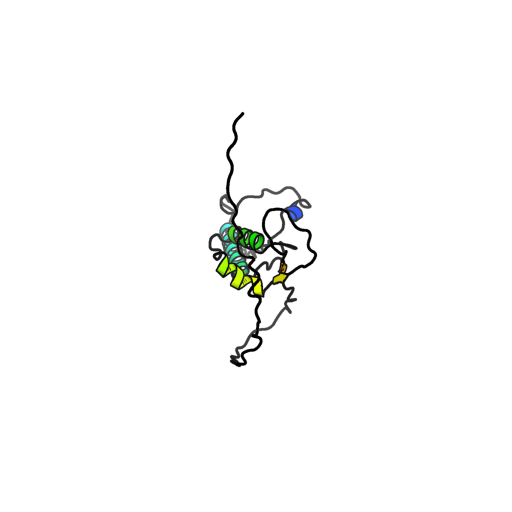1288 C CA . ARG A 1 163 ? -37.166 61.498 26.116 1.00 50.38 163 ARG A CA 1
ATOM 1289 C C . ARG A 1 163 ? -36.119 61.423 25.017 1.00 50.38 163 ARG A C 1
ATOM 1291 O O . ARG A 1 163 ? -35.261 60.523 25.113 1.00 50.38 163 ARG A O 1
#

Radius of gyration: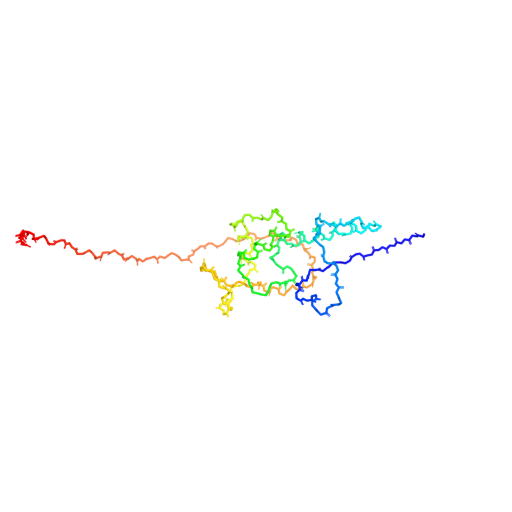 28.12 Å; chains: 1; bounding box: 64×88×63 Å

Sequence (163 aa):
GWVLSVAHFALVNEHALDALPPRDIRPVEDLPRLDYDHSAMIERALLALRKQYLDTPDPWRILEHFTLGELRAFHERIDPGTHLRDTFRRVMEPQLIEVVDAPRTSGWSKTCNCSMRSTVIPSLLVSPRRMACSRVSPSCTNVPGNRGSVPELVSRATQSRSR